Protein AF-A0A7S0ESA0-F1 (afdb_monomer)

Secondary structure (DSSP, 8-state):
-TTTSTTSGGGGHHHHHHHHHHHT--HHHHHHHS-SB-SHHHHHHHHHHHTHHHHSBGGGGGGSTTS---EEEEEE-SSSS-EEEEEESS-PPTTPPPSS-EESSSBHHHHHHHHT--TTTBPPEEETTEEEEETHHHHSSTHHHHHHHHHHHSTT------------

Solvent-accessible surface area (backbone atoms only — not comparable to full-atom values): 9718 Å² total; per-residue (Å²): 116,84,78,62,62,75,71,66,73,66,83,59,64,70,65,53,56,49,53,40,51,63,61,33,71,42,72,64,40,34,75,75,67,56,16,34,29,66,58,65,61,58,53,51,49,51,37,67,75,49,41,72,61,21,72,35,39,28,38,63,49,55,76,44,90,84,53,78,86,45,74,43,52,19,21,31,65,70,48,86,78,63,44,60,27,37,35,25,20,54,80,66,51,90,92,60,76,76,94,54,57,65,44,29,78,50,27,44,47,56,44,52,52,21,28,64,8,34,79,54,44,24,57,68,32,76,57,97,91,41,34,27,22,16,11,59,81,78,43,72,64,55,60,66,58,50,53,60,49,48,48,54,69,39,69,93,58,83,83,89,79,85,89,82,86,78,94,125

InterPro domains:
  IPR002641 Patatin-like phospholipase domain [PF01734] (21-146)
  IPR002641 Patatin-like phospholipase domain [PS51635] (1-147)
  IPR016035 Acyl transferase/acyl hydrolase/lysophospholipase [SSF52151] (15-168)

Organism: NCBI:txid3032

pLDDT: mean 86.44, std 17.14, range [31.47, 98.12]

Radius of gyration: 17.86 Å; Cα contacts (8 Å, |Δi|>4): 241; chains: 1; bounding box: 51×32×48 Å

Nearest PDB structures (foldseek):
  5fya-assembly1_A  TM=7.744E-01  e=6.220E-03  Pseudomonas aeruginosa PAO1
  5fya-assembly1_B  TM=6.335E-01  e=1.688E-02  Pseudomonas aeruginosa PAO1
  8snb-assembly1_3C  TM=5.450E-01  e=8.129E+00  Strongylocentrotus purpuratus

Foldseek 3Di:
DVVVVVVVPPPCPVPLVVVQVVQQPDPVCCVPPVARGECVSVLVVVCVVCPVQQVDFLLVQVVDPPRDWDWFWWWFPLDPPIDIEIATSHDFPPPQDDPHHYYRRDGNSLSVSLQDQAGRHHHWRDDPNTTIHHRCVHPVWCQVVVVSVVCRNDPPDDDPDDDTDDPD

Sequence (168 aa):
ELLKEELQGVEGSSSWWSKLVQSGSSMRRVLLQGAKYDAGPLMQVLHSQFGQAASRRMIESSLDPHACKTAVVSTLVSERPIRPFVFRSYQLPPGMKESFPGRSSSTWLEAMRASSAAPYFFDEFVADGERLQDGAIVTNNPAVVAVHEAQRLWPGRPMELMVSVGTG

Mean predicted aligned error: 8.24 Å

Structure (mmCIF, N/CA/C/O backbone):
data_AF-A0A7S0ESA0-F1
#
_entry.id   AF-A0A7S0ESA0-F1
#
loop_
_atom_site.group_PDB
_atom_site.id
_atom_site.type_symbol
_atom_site.label_atom_id
_atom_site.label_alt_id
_atom_site.label_comp_id
_atom_site.label_asym_id
_atom_site.label_entity_id
_atom_site.label_seq_id
_atom_site.pdbx_PDB_ins_code
_atom_site.Cartn_x
_atom_site.Cartn_y
_atom_site.Cartn_z
_atom_site.occupancy
_atom_site.B_iso_or_equiv
_atom_site.auth_seq_id
_atom_site.auth_comp_id
_atom_site.auth_asym_id
_atom_site.auth_atom_id
_atom_site.pdbx_PDB_model_num
ATOM 1 N N . GLU A 1 1 ? -31.259 4.506 -19.571 1.00 42.09 1 GLU A N 1
ATOM 2 C CA . GLU A 1 1 ? -30.228 4.993 -20.515 1.00 42.09 1 GLU A CA 1
ATOM 3 C C . GLU A 1 1 ? -28.878 5.251 -19.847 1.00 42.09 1 GLU A C 1
ATOM 5 O O . GLU A 1 1 ? -27.881 4.867 -20.431 1.00 42.09 1 GLU A O 1
ATOM 10 N N . LEU A 1 2 ? -28.837 5.699 -18.585 1.00 40.03 2 LEU A N 1
ATOM 11 C CA . LEU A 1 2 ? -27.602 5.889 -17.793 1.00 40.03 2 LEU A CA 1
ATOM 12 C C . LEU A 1 2 ? -26.753 4.625 -17.508 1.00 40.03 2 LEU A C 1
ATOM 14 O O . LEU A 1 2 ? -25.594 4.739 -17.145 1.00 40.03 2 LEU A O 1
ATOM 18 N N . LEU A 1 3 ? -27.299 3.417 -17.697 1.00 34.47 3 LEU A N 1
ATOM 19 C CA . LEU A 1 3 ? -26.584 2.137 -17.510 1.00 34.47 3 LEU A CA 1
ATOM 20 C C . LEU A 1 3 ? -25.955 1.580 -18.802 1.00 34.47 3 LEU A C 1
ATOM 22 O O . LEU A 1 3 ? -25.286 0.552 -18.766 1.00 34.47 3 LEU A O 1
ATOM 26 N N . LYS A 1 4 ? -26.182 2.226 -19.955 1.00 31.83 4 LYS A N 1
ATOM 27 C CA . LYS A 1 4 ? -25.532 1.853 -21.225 1.00 31.83 4 LYS A CA 1
ATOM 28 C C . LYS A 1 4 ? -24.248 2.649 -21.490 1.00 31.83 4 LYS A C 1
ATOM 30 O O . LYS A 1 4 ? -23.437 2.195 -22.289 1.00 31.83 4 LYS A O 1
ATOM 35 N N . GLU A 1 5 ? -24.038 3.770 -20.797 1.00 36.34 5 GLU A N 1
ATOM 36 C CA . GLU A 1 5 ? -22.822 4.591 -20.923 1.00 36.34 5 GLU A CA 1
ATOM 37 C C . GLU A 1 5 ? -21.628 4.022 -20.135 1.00 36.34 5 GLU A C 1
ATOM 39 O O . GLU A 1 5 ? -20.497 4.125 -20.602 1.00 36.34 5 GLU A O 1
ATOM 44 N N . GLU A 1 6 ? -21.844 3.312 -19.019 1.00 38.44 6 GLU A N 1
ATOM 45 C CA . GLU A 1 6 ? -20.743 2.677 -18.260 1.00 38.44 6 GLU A CA 1
ATOM 46 C C . GLU A 1 6 ? -20.098 1.478 -18.978 1.00 38.44 6 GLU A C 1
ATOM 48 O O . GLU A 1 6 ? -18.977 1.087 -18.656 1.00 38.44 6 GLU A O 1
ATOM 53 N N . LEU A 1 7 ? -20.761 0.906 -19.987 1.00 35.94 7 LEU A N 1
ATOM 54 C CA . LEU A 1 7 ? -20.260 -0.263 -20.721 1.00 35.94 7 LEU A CA 1
ATOM 55 C C . LEU A 1 7 ? -19.534 0.090 -22.030 1.00 35.94 7 LEU A C 1
ATOM 57 O O . LEU A 1 7 ? -18.992 -0.802 -22.679 1.00 35.94 7 LEU A O 1
ATOM 61 N N . GLN A 1 8 ? -19.462 1.373 -22.404 1.00 31.47 8 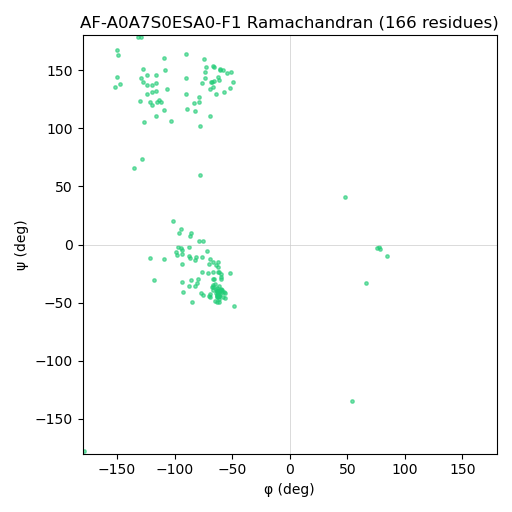GLN A N 1
ATOM 62 C CA . GLN A 1 8 ? -18.707 1.829 -23.582 1.00 31.47 8 GLN A CA 1
ATOM 63 C C . GLN A 1 8 ? -17.224 2.144 -23.289 1.00 31.47 8 GLN A C 1
ATOM 65 O O . GLN A 1 8 ? -16.462 2.419 -24.210 1.00 31.47 8 GLN A O 1
ATOM 70 N N . GLY A 1 9 ? -16.765 2.036 -22.037 1.00 38.56 9 GLY A N 1
ATOM 71 C CA . GLY A 1 9 ? -15.378 2.337 -21.643 1.00 38.56 9 GLY A CA 1
ATOM 72 C C . GLY A 1 9 ? -14.323 1.256 -21.940 1.00 38.56 9 GLY A C 1
ATOM 73 O O . GLY A 1 9 ? -13.166 1.419 -21.559 1.00 38.56 9 GLY A O 1
ATOM 74 N N . VAL A 1 10 ? -14.678 0.139 -22.589 1.00 43.78 10 VAL A N 1
ATOM 75 C CA . VAL A 1 10 ? -13.813 -1.064 -22.654 1.00 43.78 10 VAL A CA 1
ATOM 76 C C . VAL A 1 10 ? -12.922 -1.140 -23.913 1.00 43.78 10 VAL A C 1
ATOM 78 O O . VAL A 1 10 ? -12.050 -2.005 -24.003 1.00 43.78 10 VAL A O 1
ATOM 81 N N . GLU A 1 11 ? -13.015 -0.200 -24.860 1.00 39.97 11 GLU A N 1
ATOM 82 C CA . GLU A 1 11 ? -12.199 -0.228 -26.096 1.00 39.97 11 GLU A CA 1
ATOM 83 C C . GLU A 1 11 ? -10.699 0.098 -25.902 1.00 39.97 11 GLU A C 1
ATOM 85 O O . GLU A 1 11 ? -9.898 -0.053 -26.824 1.00 39.97 11 GLU A O 1
ATOM 90 N N . GLY A 1 12 ? -10.263 0.488 -24.698 1.00 46.84 12 GLY A N 1
ATOM 91 C CA . GLY A 1 12 ? -8.875 0.890 -24.431 1.00 46.84 12 GLY A CA 1
ATOM 92 C C . GLY A 1 12 ? -7.887 -0.231 -24.074 1.00 46.84 12 GLY A C 1
ATOM 93 O O . GLY A 1 12 ? -6.681 0.023 -24.031 1.00 46.84 12 GLY A O 1
ATOM 94 N N . SER A 1 13 ? -8.343 -1.461 -23.797 1.00 48.38 13 SER A N 1
ATOM 95 C CA . SER A 1 13 ? -7.491 -2.494 -23.173 1.00 48.38 13 SER A CA 1
ATOM 96 C C . SER A 1 13 ? -6.337 -2.985 -24.062 1.00 48.38 13 SER A C 1
ATOM 98 O O . SER A 1 13 ? -5.259 -3.303 -23.562 1.00 48.38 13 SER A O 1
ATOM 100 N N . SER A 1 14 ? -6.507 -2.975 -25.386 1.00 54.59 14 SER A N 1
ATOM 101 C CA . SER A 1 14 ? -5.514 -3.477 -26.346 1.00 54.59 14 SER A CA 1
ATOM 102 C C . SER A 1 14 ? -4.325 -2.526 -26.573 1.00 54.59 14 SER A C 1
ATOM 104 O O . SER A 1 14 ? -3.236 -2.973 -26.936 1.00 54.59 14 SER A O 1
ATOM 106 N N . SER A 1 15 ? -4.485 -1.220 -26.326 1.00 73.19 15 SER A N 1
ATOM 107 C CA . SER A 1 15 ? -3.490 -0.181 -26.662 1.00 73.19 15 SER A CA 1
ATOM 108 C C . SER A 1 15 ? -2.409 0.023 -25.593 1.00 73.19 15 SER A C 1
ATOM 110 O O . SER A 1 15 ? -1.270 0.366 -25.905 1.00 73.19 15 SER A O 1
ATOM 112 N N . TRP A 1 16 ? -2.731 -0.193 -24.318 1.00 69.94 16 TRP A N 1
ATOM 113 C CA . TRP A 1 16 ? -1.780 0.035 -23.227 1.00 69.94 16 TRP A CA 1
ATOM 114 C C . TRP A 1 16 ? -0.992 -1.223 -22.853 1.00 69.94 16 TRP A C 1
ATOM 116 O O . TRP A 1 16 ? 0.219 -1.133 -22.657 1.00 69.94 16 TRP A O 1
ATOM 126 N N . TRP A 1 17 ? -1.647 -2.394 -22.813 1.00 61.62 17 TRP A N 1
ATOM 127 C CA . TRP A 1 17 ? -0.974 -3.674 -22.585 1.00 61.62 17 TRP A CA 1
ATOM 128 C C . TRP A 1 17 ? 0.055 -3.927 -23.682 1.00 61.62 17 TRP A C 1
ATOM 130 O O . TRP A 1 17 ? 1.164 -4.359 -23.392 1.00 61.62 17 TRP A O 1
ATOM 140 N N . SER A 1 18 ? -0.270 -3.584 -24.932 1.00 66.94 18 SER A N 1
ATOM 141 C CA . SER A 1 18 ? 0.677 -3.665 -26.046 1.00 66.94 18 SER A CA 1
ATOM 142 C C . SER A 1 18 ? 1.874 -2.732 -25.857 1.00 66.94 18 SER A C 1
ATOM 144 O O . SER A 1 18 ? 2.999 -3.189 -26.017 1.00 66.94 18 SER A O 1
ATOM 146 N N . LYS A 1 19 ? 1.676 -1.475 -25.433 1.00 68.00 19 LYS A N 1
ATOM 147 C CA . LYS A 1 19 ? 2.777 -0.543 -25.109 1.00 68.00 19 LYS A CA 1
ATOM 148 C C . LYS A 1 19 ? 3.643 -1.024 -23.940 1.00 68.00 19 LYS A C 1
ATOM 150 O O . LYS A 1 19 ? 4.865 -0.917 -24.008 1.00 68.00 19 LYS A O 1
ATOM 155 N N . LEU A 1 20 ? 3.039 -1.590 -22.893 1.00 64.94 20 LEU A N 1
ATOM 156 C CA . LEU A 1 20 ? 3.758 -2.182 -21.761 1.00 64.94 20 LEU A CA 1
ATOM 157 C C . LEU A 1 20 ? 4.575 -3.407 -22.208 1.00 64.94 20 LEU A C 1
ATOM 159 O O . LEU A 1 20 ? 5.768 -3.499 -21.931 1.00 64.94 20 LEU A O 1
ATOM 163 N N . VAL A 1 21 ? 3.959 -4.325 -22.957 1.00 63.47 21 VAL A N 1
ATOM 164 C CA . VAL A 1 21 ? 4.618 -5.529 -23.483 1.00 63.47 21 VAL A CA 1
ATOM 165 C C . VAL A 1 21 ? 5.742 -5.171 -24.459 1.00 63.47 21 VAL A C 1
ATOM 167 O O . VAL A 1 21 ? 6.813 -5.770 -24.382 1.00 63.47 21 VAL A O 1
ATOM 170 N N . GLN A 1 22 ? 5.538 -4.171 -25.322 1.00 61.91 22 GLN A N 1
ATOM 171 C CA . GLN A 1 22 ? 6.555 -3.649 -26.242 1.00 61.91 22 GLN A CA 1
ATOM 172 C C . GLN A 1 22 ? 7.710 -2.962 -25.505 1.00 61.91 22 GLN A C 1
ATOM 174 O O . GLN A 1 22 ? 8.860 -3.116 -25.908 1.00 61.91 22 GLN A O 1
ATOM 179 N N . SER A 1 23 ? 7.438 -2.259 -24.400 1.00 60.78 23 SER A N 1
ATOM 180 C CA . SER A 1 23 ? 8.486 -1.733 -23.513 1.00 60.78 23 SER A CA 1
ATOM 181 C C . SER A 1 23 ? 9.342 -2.862 -22.913 1.00 60.78 23 SER A C 1
ATOM 183 O O . SER A 1 23 ? 10.560 -2.721 -22.795 1.00 60.78 23 SER A O 1
ATOM 185 N N . GLY A 1 24 ? 8.734 -4.016 -22.599 1.00 53.59 24 GLY A N 1
ATOM 186 C CA . GLY A 1 24 ? 9.413 -5.144 -21.949 1.00 53.59 24 GLY A CA 1
ATOM 187 C C . GLY A 1 24 ? 9.839 -6.320 -22.822 1.00 53.59 24 GLY A C 1
ATOM 188 O O . GLY A 1 24 ? 10.075 -7.409 -22.293 1.00 53.59 24 GLY A O 1
ATOM 189 N N . SER A 1 25 ? 9.974 -6.143 -24.138 1.00 55.31 25 SER A N 1
ATOM 190 C CA . SER A 1 25 ? 10.509 -7.187 -25.026 1.00 55.31 25 SER A CA 1
ATOM 191 C C . SER A 1 25 ? 12.042 -7.186 -25.143 1.00 55.31 25 SER A C 1
ATOM 193 O O . SER A 1 25 ? 12.599 -7.929 -25.948 1.00 55.31 25 SER A O 1
ATOM 195 N N . SER A 1 26 ? 12.757 -6.374 -24.357 1.00 60.41 26 SER A N 1
ATOM 196 C CA . SER A 1 26 ? 14.218 -6.273 -24.433 1.00 60.41 26 SER A CA 1
ATOM 197 C C . SER A 1 26 ? 14.909 -7.015 -23.289 1.00 60.41 26 SER A C 1
ATOM 199 O O . SER A 1 26 ? 15.007 -6.510 -22.175 1.00 60.41 26 SER A O 1
ATOM 201 N N . MET A 1 27 ? 15.510 -8.172 -23.593 1.00 62.66 27 MET A N 1
ATOM 202 C CA . MET A 1 27 ? 16.426 -8.901 -22.695 1.00 62.66 27 MET A CA 1
ATOM 203 C C . MET A 1 27 ? 17.564 -8.011 -22.153 1.00 62.66 27 MET A C 1
ATOM 205 O O . MET A 1 27 ? 18.070 -8.234 -21.058 1.00 62.66 27 MET A O 1
ATOM 209 N N . ARG A 1 28 ? 17.901 -6.937 -22.881 1.00 64.75 28 ARG A N 1
ATOM 210 C CA . ARG A 1 28 ? 18.814 -5.873 -22.439 1.00 64.75 28 ARG A CA 1
ATOM 211 C C . ARG A 1 28 ? 18.356 -5.165 -21.161 1.00 64.75 28 ARG A C 1
ATOM 213 O O . ARG A 1 28 ? 19.203 -4.864 -20.332 1.00 64.75 28 ARG A O 1
ATOM 220 N N . ARG A 1 29 ? 17.054 -4.902 -20.983 1.00 73.62 29 ARG A N 1
ATOM 221 C CA . ARG A 1 29 ? 16.539 -4.198 -19.795 1.00 73.62 29 ARG A CA 1
ATOM 222 C C . ARG A 1 29 ? 16.671 -5.070 -18.553 1.00 73.62 29 ARG A C 1
ATOM 224 O O . ARG A 1 29 ? 17.216 -4.618 -17.559 1.00 73.62 29 ARG A O 1
ATOM 231 N N . VAL A 1 30 ? 16.305 -6.347 -18.659 1.00 74.62 30 VAL A N 1
ATOM 232 C CA . VAL A 1 30 ? 16.494 -7.315 -17.568 1.00 74.62 30 VAL A CA 1
ATOM 233 C C . VAL A 1 30 ? 17.972 -7.415 -17.179 1.00 74.62 30 VAL A C 1
ATOM 235 O O . VAL A 1 30 ? 18.292 -7.354 -15.999 1.00 74.62 30 VAL A O 1
ATOM 238 N N . LEU A 1 31 ? 18.879 -7.509 -18.159 1.00 68.62 31 LEU A N 1
ATOM 239 C CA . LEU A 1 31 ? 20.320 -7.610 -17.898 1.00 68.62 31 LEU A CA 1
ATOM 240 C C . LEU A 1 31 ? 20.927 -6.338 -17.283 1.00 68.62 31 LEU A C 1
ATOM 242 O O . LEU A 1 31 ? 21.853 -6.445 -16.487 1.00 68.62 31 LEU A O 1
ATOM 246 N N . LEU A 1 32 ? 20.444 -5.150 -17.659 1.00 73.94 32 LEU A N 1
ATOM 247 C CA . LEU A 1 32 ? 21.018 -3.871 -17.218 1.00 73.94 32 LEU A CA 1
ATOM 248 C C . LEU A 1 32 ? 20.338 -3.281 -15.978 1.00 73.94 32 LEU A C 1
ATOM 250 O O . LEU A 1 32 ? 20.986 -2.586 -15.205 1.00 73.94 32 LEU A O 1
ATOM 254 N N . GLN A 1 33 ? 19.037 -3.510 -15.816 1.00 69.62 33 GLN A N 1
ATOM 255 C CA . GLN A 1 33 ? 18.194 -2.858 -14.809 1.00 69.62 33 GLN A CA 1
ATOM 256 C C . GLN A 1 33 ? 17.530 -3.856 -13.854 1.00 69.62 33 GLN A C 1
ATOM 258 O O . GLN A 1 33 ? 16.994 -3.450 -12.834 1.00 69.62 33 GLN A O 1
ATOM 263 N N . GLY A 1 34 ? 17.568 -5.161 -14.143 1.00 77.31 34 GLY A N 1
ATOM 264 C CA . GLY A 1 34 ? 16.971 -6.186 -13.280 1.00 77.31 34 GLY A CA 1
ATOM 265 C C . GLY A 1 34 ? 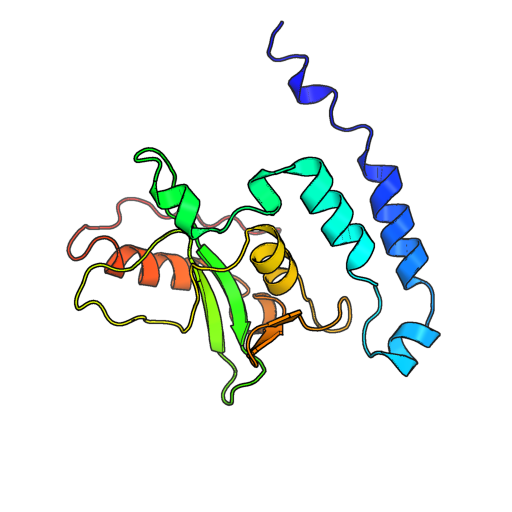15.445 -6.302 -13.378 1.00 77.31 34 GLY A C 1
ATOM 266 O O . GLY A 1 34 ? 14.875 -7.200 -12.760 1.00 77.31 34 GLY A O 1
ATOM 267 N N . ALA A 1 35 ? 14.789 -5.459 -14.182 1.00 80.94 35 ALA A N 1
ATOM 268 C CA . ALA A 1 35 ? 13.348 -5.484 -14.415 1.00 80.94 35 ALA A CA 1
ATOM 269 C C . ALA A 1 35 ? 12.998 -5.618 -15.902 1.00 80.94 35 ALA A C 1
ATOM 271 O O . ALA A 1 35 ? 13.679 -5.104 -16.795 1.00 80.94 35 ALA A O 1
ATOM 272 N N . LYS A 1 36 ? 11.897 -6.320 -16.167 1.00 82.75 36 LYS A N 1
ATOM 273 C CA . LYS A 1 36 ? 11.391 -6.601 -17.507 1.00 82.75 36 LYS A CA 1
ATOM 274 C C . LYS A 1 36 ? 10.679 -5.401 -18.117 1.00 82.75 36 LYS A C 1
ATOM 276 O O . LYS A 1 36 ? 10.884 -5.139 -19.295 1.00 82.75 36 LYS A O 1
ATOM 281 N N . TYR A 1 37 ? 9.870 -4.682 -17.347 1.00 85.56 37 TYR A N 1
ATOM 282 C CA . TYR A 1 37 ? 9.007 -3.601 -17.816 1.00 85.56 37 TYR A CA 1
ATOM 283 C C . TYR A 1 37 ? 9.399 -2.255 -17.202 1.00 85.56 37 TYR A C 1
ATOM 285 O O . TYR A 1 37 ? 9.803 -2.176 -16.043 1.00 85.56 37 TYR A O 1
ATOM 293 N N . ASP A 1 38 ? 9.233 -1.183 -17.980 1.00 85.12 38 ASP A N 1
ATOM 294 C CA . ASP A 1 38 ? 9.168 0.172 -17.434 1.00 85.12 38 ASP A CA 1
ATOM 295 C C . ASP A 1 38 ? 7.796 0.403 -16.791 1.00 85.12 38 ASP A C 1
ATOM 297 O O . ASP A 1 38 ? 6.761 0.016 -17.339 1.00 85.12 38 ASP A O 1
ATOM 301 N N . ALA A 1 39 ? 7.774 1.057 -15.634 1.00 88.12 39 ALA A N 1
ATOM 302 C CA . ALA A 1 39 ? 6.534 1.372 -14.941 1.00 88.12 39 ALA A CA 1
ATOM 303 C C . ALA A 1 39 ? 5.840 2.634 -15.472 1.00 88.12 39 ALA A C 1
ATOM 305 O O . ALA A 1 39 ? 4.668 2.848 -15.163 1.00 88.12 39 ALA A O 1
ATOM 306 N N . GLY A 1 40 ? 6.522 3.458 -16.276 1.00 90.06 40 GLY A N 1
ATOM 307 C CA . GLY A 1 40 ? 5.957 4.678 -16.864 1.00 90.06 40 GLY A CA 1
ATOM 308 C C . GLY A 1 40 ? 4.583 4.475 -17.525 1.00 90.06 40 GLY A C 1
ATOM 309 O O . GLY A 1 40 ? 3.629 5.155 -17.135 1.00 90.06 40 GLY A O 1
ATOM 310 N N . PRO A 1 41 ? 4.423 3.510 -18.454 1.00 91.19 41 PRO A N 1
ATOM 311 C CA . PRO A 1 41 ? 3.133 3.220 -19.084 1.00 91.19 41 PRO A CA 1
ATOM 312 C C . PRO A 1 41 ? 2.035 2.822 -18.090 1.00 91.19 41 PRO A C 1
ATOM 314 O O . PRO A 1 41 ? 0.901 3.279 -18.221 1.00 91.19 41 PRO A O 1
ATOM 317 N N . LEU A 1 42 ? 2.364 2.011 -17.077 1.00 89.88 42 LEU A N 1
ATOM 318 C CA . LEU A 1 42 ? 1.419 1.625 -16.026 1.00 89.88 42 LEU A CA 1
ATOM 319 C C . LEU A 1 42 ? 0.936 2.859 -15.251 1.00 89.88 42 LEU A C 1
ATOM 321 O O . LEU A 1 42 ? -0.267 3.061 -15.097 1.00 89.88 42 LEU A O 1
ATOM 325 N N . MET A 1 43 ? 1.861 3.715 -14.810 1.00 93.25 43 MET A N 1
ATOM 326 C CA . MET A 1 43 ? 1.510 4.932 -14.075 1.00 93.25 43 MET A CA 1
ATOM 327 C C . MET A 1 43 ? 0.682 5.900 -14.925 1.00 93.25 43 MET A C 1
ATOM 329 O O . MET A 1 43 ? -0.256 6.510 -14.417 1.00 93.25 43 MET A O 1
ATOM 333 N N . GLN A 1 44 ? 0.985 6.016 -16.221 1.00 92.81 44 GLN A N 1
ATOM 334 C CA . GLN A 1 44 ? 0.215 6.848 -17.143 1.00 92.81 44 GLN A CA 1
ATOM 335 C C . GLN A 1 44 ? -1.231 6.358 -17.268 1.00 92.81 44 GLN A C 1
ATOM 337 O O . GLN A 1 44 ? -2.153 7.172 -17.231 1.00 92.81 44 GLN A O 1
ATOM 342 N N . VAL A 1 45 ? -1.441 5.042 -17.382 1.00 92.88 45 VAL A N 1
ATOM 343 C CA . VAL A 1 45 ? -2.789 4.460 -17.424 1.00 92.88 45 VAL A CA 1
ATOM 344 C C . VAL A 1 45 ? -3.523 4.729 -16.117 1.00 92.88 45 VAL A C 1
ATOM 346 O O . VAL A 1 45 ? -4.626 5.267 -16.162 1.00 92.88 45 VAL A O 1
ATOM 349 N N . LEU A 1 46 ? -2.907 4.448 -14.966 1.00 92.69 46 LEU A N 1
ATOM 350 C CA . LEU A 1 46 ? -3.514 4.706 -13.656 1.00 92.69 46 LEU A CA 1
ATOM 351 C C . LEU A 1 46 ? -3.915 6.179 -13.497 1.00 92.69 46 LEU A C 1
ATOM 353 O O . LEU A 1 46 ? -5.048 6.480 -13.126 1.00 92.69 46 LEU A O 1
ATOM 357 N N . HIS A 1 47 ? -3.029 7.106 -13.858 1.00 93.69 47 HIS A N 1
ATOM 358 C CA . HIS A 1 47 ? -3.341 8.532 -13.834 1.00 93.69 47 HIS A CA 1
ATOM 359 C C . HIS A 1 47 ? -4.451 8.902 -14.831 1.00 93.69 47 HIS A C 1
ATOM 361 O O . HIS A 1 47 ? -5.299 9.730 -14.521 1.00 93.69 47 HIS A O 1
ATOM 367 N N . SER A 1 48 ? -4.488 8.301 -16.024 1.00 94.38 48 SER A N 1
ATOM 368 C CA . SER A 1 48 ? -5.547 8.572 -17.007 1.00 94.38 48 SER A CA 1
ATOM 369 C C . SER A 1 48 ? -6.924 8.074 -16.560 1.00 94.38 48 SER A C 1
ATOM 371 O O . SER A 1 48 ? -7.916 8.749 -16.810 1.00 94.38 48 SER A O 1
ATOM 373 N N . GLN A 1 49 ? -6.981 6.926 -15.877 1.00 94.88 49 GLN A N 1
ATOM 374 C CA . GLN A 1 49 ? -8.228 6.309 -15.418 1.00 94.88 49 GLN A CA 1
ATOM 375 C C . GLN A 1 49 ? -8.808 7.037 -14.204 1.00 94.88 49 GLN A C 1
ATOM 377 O O . GLN A 1 49 ? -10.003 7.302 -14.152 1.00 94.88 49 GLN A O 1
ATOM 382 N N . PHE A 1 50 ? -7.960 7.391 -13.236 1.00 93.62 50 PHE A N 1
ATOM 383 C CA . PHE A 1 50 ? -8.404 8.006 -11.981 1.00 93.62 50 PHE A CA 1
ATOM 384 C C . PHE A 1 50 ? -8.260 9.537 -11.963 1.00 93.62 50 PHE A C 1
ATOM 386 O O . PHE A 1 50 ? -8.696 10.200 -11.019 1.00 93.62 50 PHE A O 1
ATOM 393 N N . GLY A 1 51 ? -7.650 10.126 -12.994 1.00 94.69 51 GLY A N 1
ATOM 394 C CA . GLY A 1 51 ? -7.457 11.567 -13.132 1.00 94.69 51 GLY A CA 1
ATOM 395 C C . GLY A 1 51 ? -6.771 12.189 -11.915 1.00 94.69 51 GLY A C 1
ATOM 396 O O . GLY A 1 51 ? -5.817 11.651 -11.355 1.00 94.69 51 GLY A O 1
ATOM 397 N N . GLN A 1 52 ? -7.307 13.325 -11.464 1.00 93.56 52 GLN A N 1
ATOM 398 C CA . GLN A 1 52 ? -6.782 14.059 -10.309 1.00 93.56 52 GLN A CA 1
ATOM 399 C C . GLN A 1 52 ? -6.839 13.258 -9.002 1.00 93.56 52 GLN A C 1
ATOM 401 O O . GLN A 1 52 ? -6.063 13.537 -8.090 1.00 93.56 52 GLN A O 1
ATOM 406 N N . ALA A 1 53 ? -7.722 12.259 -8.892 1.00 92.81 53 ALA A N 1
ATOM 407 C CA . ALA A 1 53 ? -7.791 11.432 -7.694 1.00 92.81 53 ALA A CA 1
ATOM 408 C C . ALA A 1 53 ? -6.503 10.618 -7.495 1.00 92.81 53 ALA A C 1
ATOM 410 O O . ALA A 1 53 ? -6.066 10.481 -6.359 1.00 92.81 53 ALA A O 1
ATOM 411 N N . ALA A 1 54 ? -5.846 10.168 -8.574 1.00 95.62 54 ALA A N 1
ATOM 412 C CA . ALA A 1 54 ? -4.577 9.436 -8.494 1.00 95.62 54 ALA A CA 1
ATOM 413 C C . ALA A 1 54 ? -3.470 10.252 -7.808 1.00 95.62 54 ALA A C 1
ATOM 415 O O . ALA A 1 54 ? -2.673 9.713 -7.042 1.00 95.62 54 ALA A O 1
ATOM 416 N N . SER A 1 55 ? -3.440 11.556 -8.080 1.00 96.44 55 SER A N 1
ATOM 417 C CA . SER A 1 55 ? -2.399 12.477 -7.614 1.00 96.44 55 SER A CA 1
ATOM 418 C C . SER A 1 55 ? -2.691 13.077 -6.237 1.00 96.44 55 SER A C 1
ATOM 420 O O . SER A 1 55 ? -1.823 13.721 -5.651 1.00 96.44 55 SER A O 1
ATOM 422 N N . ARG A 1 56 ? -3.899 12.881 -5.693 1.00 97.00 56 ARG A N 1
ATOM 423 C CA . ARG A 1 56 ? -4.240 13.309 -4.329 1.00 97.00 56 ARG A CA 1
ATOM 424 C C . ARG A 1 56 ? -3.594 12.404 -3.296 1.00 97.00 56 ARG A C 1
ATOM 426 O O . ARG A 1 56 ? -3.448 11.199 -3.511 1.00 97.00 56 ARG A O 1
ATOM 433 N N . ARG A 1 57 ? -3.266 12.978 -2.138 1.00 97.75 57 ARG A N 1
ATOM 434 C CA . ARG A 1 57 ? -2.768 12.201 -0.999 1.00 97.75 57 ARG A CA 1
ATOM 435 C C . ARG A 1 57 ? -3.882 11.327 -0.445 1.00 97.75 57 ARG A C 1
ATOM 437 O O . ARG A 1 57 ? -5.019 11.775 -0.307 1.00 97.75 57 ARG A O 1
ATOM 444 N N . MET A 1 58 ? -3.555 10.100 -0.064 1.00 97.69 58 MET A N 1
ATOM 445 C CA . MET A 1 58 ? -4.528 9.140 0.455 1.00 97.69 58 MET A CA 1
ATOM 446 C C . MET A 1 58 ? -5.262 9.680 1.683 1.00 97.69 58 MET A C 1
ATOM 448 O O . MET A 1 58 ? -6.483 9.533 1.780 1.00 97.69 58 MET A O 1
ATOM 452 N N . ILE A 1 59 ? -4.551 10.364 2.589 1.00 97.50 59 ILE A N 1
ATOM 453 C CA . ILE A 1 59 ? -5.153 10.959 3.789 1.00 97.50 59 ILE A CA 1
ATOM 454 C C . ILE A 1 59 ? -6.240 11.994 3.479 1.00 97.50 59 ILE A C 1
ATOM 456 O O . ILE A 1 59 ? -7.140 12.181 4.290 1.00 97.50 59 ILE A O 1
ATOM 460 N N . GLU A 1 60 ? -6.220 12.646 2.316 1.00 96.94 60 GLU A N 1
ATOM 461 C CA . GLU A 1 60 ? -7.231 13.654 1.964 1.00 96.94 60 GLU A CA 1
ATOM 462 C C . GLU A 1 60 ? -8.619 13.035 1.779 1.00 96.94 60 GLU A C 1
ATOM 464 O O . GLU A 1 60 ? -9.619 13.709 2.006 1.00 96.94 60 GLU A O 1
ATOM 469 N N . SER A 1 61 ? -8.702 11.737 1.466 1.00 95.19 61 SER A N 1
ATOM 470 C CA . SER A 1 61 ? -9.985 11.022 1.449 1.00 95.19 61 SER A CA 1
ATOM 471 C C . SER A 1 61 ? -10.666 10.995 2.818 1.00 95.19 61 SER A C 1
ATOM 473 O O . SER A 1 61 ? -11.884 10.900 2.887 1.00 95.19 61 SER A O 1
ATOM 475 N N . SER A 1 62 ? -9.915 11.141 3.917 1.00 94.19 62 SER A N 1
ATOM 476 C CA . SER A 1 62 ? -10.488 11.165 5.266 1.00 94.19 62 SER A CA 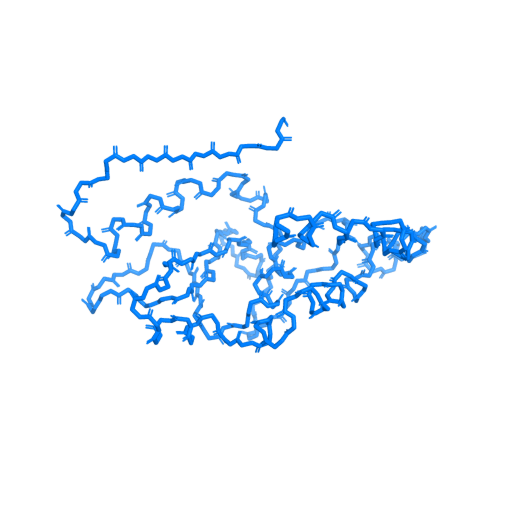1
ATOM 477 C C . SER A 1 62 ? -11.322 12.413 5.570 1.00 94.19 62 SER A C 1
ATOM 479 O O . SER A 1 62 ? -12.039 12.411 6.569 1.00 94.19 62 SER A O 1
ATOM 481 N N . LEU A 1 63 ? -11.247 13.445 4.720 1.00 93.69 63 LEU A N 1
ATOM 482 C CA . LEU A 1 63 ? -12.069 14.653 4.818 1.00 93.69 63 LEU A CA 1
ATOM 483 C C . LEU A 1 63 ? -13.537 14.389 4.463 1.00 93.69 63 LEU A C 1
ATOM 485 O O . LEU A 1 63 ? -14.411 15.128 4.908 1.00 93.69 63 LEU A O 1
ATOM 489 N N . ASP A 1 64 ? -13.804 13.348 3.675 1.00 94.25 64 ASP A N 1
ATOM 490 C CA . ASP A 1 64 ? -15.156 12.901 3.372 1.00 94.25 64 ASP A CA 1
ATOM 491 C C . ASP A 1 64 ? -15.608 11.873 4.430 1.00 94.25 64 ASP A C 1
ATOM 493 O O . ASP A 1 64 ? -15.017 10.790 4.531 1.00 94.25 64 ASP A O 1
ATOM 497 N N . PRO A 1 65 ? -16.653 12.169 5.228 1.00 91.00 65 PRO A N 1
ATOM 498 C CA . PRO A 1 65 ? -17.168 11.239 6.232 1.00 91.00 65 PRO A CA 1
ATOM 499 C C . PRO A 1 65 ? -17.743 9.947 5.629 1.00 91.00 65 PRO A C 1
ATOM 501 O O . PRO A 1 65 ? -17.884 8.960 6.353 1.00 91.00 65 PRO A O 1
ATOM 504 N N . HIS A 1 66 ? -18.056 9.925 4.331 1.00 93.69 66 HIS A N 1
ATOM 505 C CA . HIS A 1 66 ? -18.566 8.753 3.621 1.00 93.69 66 HIS A CA 1
ATOM 506 C C . HIS A 1 66 ? -17.469 7.924 2.942 1.00 93.69 66 HIS A C 1
ATOM 508 O O . HIS A 1 66 ? -17.742 6.815 2.478 1.00 93.69 66 HIS A O 1
ATOM 514 N N . ALA A 1 67 ? -16.225 8.409 2.906 1.00 93.81 67 ALA A N 1
ATOM 515 C CA . ALA A 1 67 ? -15.129 7.677 2.290 1.00 93.81 67 ALA A CA 1
ATOM 516 C C . ALA A 1 67 ? -14.751 6.424 3.092 1.00 93.81 67 ALA A C 1
ATOM 518 O O . ALA A 1 67 ? -14.537 6.453 4.312 1.00 93.81 67 ALA A O 1
ATOM 519 N N . CYS A 1 68 ? -14.590 5.312 2.374 1.00 95.25 68 CYS A N 1
ATOM 520 C CA . CYS A 1 68 ? -14.121 4.065 2.956 1.00 95.25 68 CYS A CA 1
ATOM 521 C C . CYS A 1 68 ? -12.661 4.187 3.421 1.00 95.25 68 CYS A C 1
ATOM 523 O O . CYS A 1 68 ? -11.790 4.702 2.711 1.00 95.25 68 CYS A O 1
ATOM 525 N N . LYS A 1 69 ? -12.379 3.671 4.621 1.00 96.50 69 LYS A N 1
ATOM 526 C CA . LYS A 1 69 ? -11.017 3.555 5.149 1.00 96.50 69 LYS A CA 1
ATOM 527 C C . LYS A 1 69 ? -10.280 2.499 4.330 1.00 96.50 69 LYS A C 1
ATOM 529 O O . LYS A 1 69 ? -10.600 1.319 4.401 1.00 96.50 69 LYS A O 1
ATOM 534 N N . THR A 1 70 ? -9.317 2.947 3.536 1.00 97.62 70 THR A N 1
ATOM 535 C CA . THR A 1 70 ? -8.632 2.122 2.543 1.00 97.62 70 THR A CA 1
ATOM 536 C C . THR A 1 70 ? -7.164 1.992 2.904 1.00 97.62 70 THR A C 1
ATOM 538 O O . THR A 1 70 ? -6.520 2.969 3.301 1.00 97.62 70 THR A O 1
ATOM 541 N N . ALA A 1 71 ? -6.634 0.786 2.741 1.00 97.69 71 ALA A N 1
ATOM 542 C CA . ALA A 1 71 ? -5.224 0.493 2.897 1.00 97.69 71 ALA A CA 1
ATOM 543 C C . ALA A 1 71 ? -4.699 -0.226 1.651 1.00 97.69 71 ALA A C 1
ATOM 545 O O . ALA A 1 71 ? -5.380 -1.088 1.099 1.00 97.69 71 ALA A O 1
ATOM 546 N N . VAL A 1 72 ? -3.488 0.121 1.225 1.00 97.94 72 VAL A N 1
ATOM 547 C CA . VAL A 1 72 ? -2.778 -0.538 0.122 1.00 97.94 72 VAL A CA 1
ATOM 548 C C . VAL A 1 72 ? -1.481 -1.112 0.680 1.00 97.94 72 VAL A C 1
ATOM 550 O O . VAL A 1 72 ? -0.759 -0.423 1.401 1.00 97.94 72 VAL A O 1
ATOM 553 N N . VAL A 1 73 ? -1.198 -2.382 0.386 1.00 98.12 73 VAL A N 1
ATOM 554 C CA . VAL A 1 73 ? -0.081 -3.117 0.995 1.00 98.12 73 VAL A CA 1
ATOM 555 C C . VAL A 1 73 ? 1.054 -3.296 -0.006 1.00 98.12 73 VAL A C 1
ATOM 557 O O . VAL A 1 73 ? 0.845 -3.683 -1.153 1.00 98.12 73 VAL A O 1
ATOM 560 N N . SER A 1 74 ? 2.266 -3.031 0.456 1.00 98.06 74 SER A N 1
ATOM 561 C CA . SER A 1 74 ? 3.527 -3.252 -0.246 1.00 98.06 74 SER A CA 1
ATOM 562 C C . SER A 1 74 ? 4.496 -3.978 0.697 1.00 98.06 74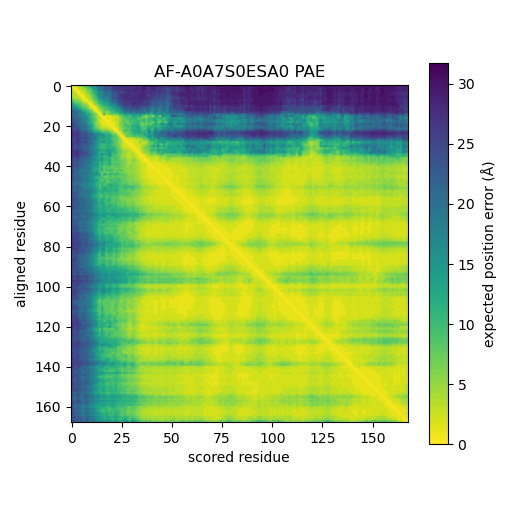 SER A C 1
ATOM 564 O O . SER A 1 74 ? 4.156 -4.270 1.846 1.00 98.06 74 SER A O 1
ATOM 566 N N . THR A 1 75 ? 5.694 -4.301 0.228 1.00 98.06 75 THR A N 1
ATOM 567 C CA . THR A 1 75 ? 6.747 -4.934 1.023 1.00 98.06 75 THR A CA 1
ATOM 568 C C . THR A 1 75 ? 7.899 -3.959 1.228 1.00 98.06 75 THR A C 1
ATOM 570 O O . THR A 1 75 ? 8.500 -3.510 0.255 1.00 98.06 75 THR A O 1
ATOM 573 N N . LEU A 1 76 ? 8.252 -3.676 2.484 1.00 97.56 76 LEU A N 1
ATOM 574 C CA . LEU A 1 76 ? 9.429 -2.889 2.848 1.00 97.56 76 LEU A CA 1
ATOM 575 C C . LEU A 1 76 ? 10.693 -3.739 2.731 1.00 97.56 76 LEU A C 1
ATOM 577 O O . LEU A 1 76 ? 10.981 -4.562 3.601 1.00 97.56 76 LEU A O 1
ATOM 581 N N . VAL A 1 77 ? 11.442 -3.537 1.645 1.00 96.88 77 VAL A N 1
ATOM 582 C CA . VAL A 1 77 ? 12.658 -4.302 1.316 1.00 96.88 77 VAL A CA 1
ATOM 583 C C . VAL A 1 77 ? 13.952 -3.588 1.719 1.00 96.88 77 VAL A C 1
ATOM 585 O O . VAL A 1 77 ? 15.032 -4.180 1.684 1.00 96.88 77 VAL A O 1
ATOM 588 N N . SER A 1 78 ? 13.870 -2.319 2.127 1.00 95.19 78 SER A N 1
ATOM 589 C CA . SER A 1 78 ? 15.001 -1.581 2.705 1.00 95.19 78 SER A CA 1
ATOM 590 C C . SER A 1 78 ? 15.316 -1.960 4.156 1.00 95.19 78 SER A C 1
ATOM 592 O O . SER A 1 78 ? 16.375 -1.580 4.650 1.00 95.19 78 SER A O 1
ATOM 594 N N . GLU A 1 79 ? 14.453 -2.728 4.823 1.00 93.62 79 GLU A N 1
ATOM 595 C CA . GLU A 1 79 ? 14.657 -3.219 6.189 1.00 93.62 79 GLU A CA 1
ATOM 596 C C . GLU A 1 79 ? 14.917 -4.732 6.238 1.00 93.62 79 GLU A C 1
ATOM 598 O O . GLU A 1 79 ? 14.603 -5.477 5.308 1.00 93.62 79 GLU A O 1
ATOM 603 N N . ARG A 1 80 ? 15.508 -5.200 7.347 1.00 92.38 80 ARG A N 1
ATOM 604 C CA . ARG A 1 80 ? 15.729 -6.626 7.622 1.00 92.38 80 ARG A CA 1
ATOM 605 C C . ARG A 1 80 ? 15.232 -6.973 9.036 1.00 92.38 80 ARG A C 1
ATOM 607 O O . ARG A 1 80 ? 15.735 -6.377 9.986 1.00 92.38 80 ARG A O 1
ATOM 614 N N . PRO A 1 81 ? 14.315 -7.946 9.199 1.00 93.88 81 PRO A N 1
ATOM 615 C CA . PRO A 1 81 ? 13.646 -8.706 8.137 1.00 93.88 81 PRO A CA 1
ATOM 616 C C . PRO A 1 81 ? 12.723 -7.818 7.284 1.00 93.88 81 PRO A C 1
ATOM 618 O O . PRO A 1 81 ? 12.211 -6.812 7.771 1.00 93.88 81 PRO A O 1
ATOM 621 N N . ILE A 1 82 ? 12.512 -8.203 6.019 1.00 96.44 82 ILE A N 1
ATOM 622 C CA . ILE A 1 82 ? 11.505 -7.547 5.173 1.00 96.44 82 ILE A CA 1
ATOM 623 C C . ILE A 1 82 ? 10.121 -7.746 5.796 1.00 96.44 82 ILE A C 1
ATOM 625 O O . ILE A 1 82 ? 9.847 -8.792 6.391 1.00 96.44 82 ILE A O 1
ATOM 629 N N . ARG A 1 83 ? 9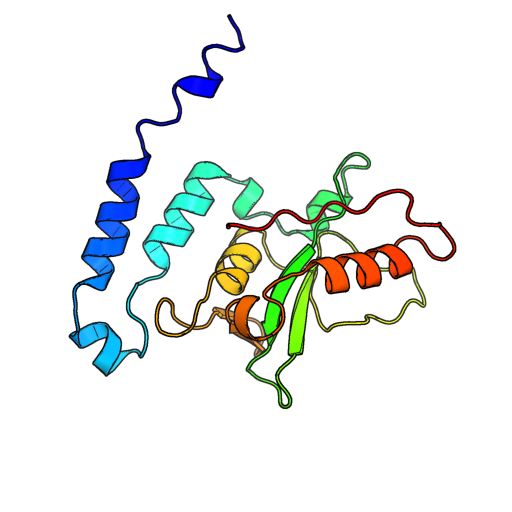.246 -6.747 5.685 1.00 96.50 83 ARG A N 1
ATOM 630 C CA . ARG A 1 83 ? 7.928 -6.766 6.336 1.00 96.50 83 ARG A CA 1
ATOM 631 C C . ARG A 1 83 ? 6.882 -5.993 5.530 1.00 96.50 83 ARG A C 1
ATOM 633 O O . ARG A 1 83 ? 7.263 -5.209 4.660 1.00 96.50 83 ARG A O 1
ATOM 640 N N . PRO A 1 84 ? 5.578 -6.188 5.791 1.00 97.44 84 PRO A N 1
ATOM 641 C CA . PRO A 1 84 ? 4.533 -5.431 5.112 1.00 97.44 84 PRO A CA 1
ATOM 642 C C . PRO A 1 84 ? 4.666 -3.934 5.396 1.00 97.44 84 PRO A C 1
ATOM 644 O O . PRO A 1 84 ? 4.954 -3.545 6.527 1.00 97.44 84 PRO A O 1
ATOM 647 N N . PHE A 1 85 ? 4.411 -3.114 4.384 1.00 97.62 85 PHE A N 1
ATOM 648 C CA . PHE A 1 85 ? 4.270 -1.667 4.479 1.00 97.62 85 PHE A CA 1
ATOM 649 C C . PHE A 1 85 ? 2.851 -1.276 4.084 1.00 97.62 85 PHE A C 1
ATOM 651 O O . PHE A 1 85 ? 2.346 -1.743 3.061 1.00 97.62 85 PHE A O 1
ATOM 658 N N . VAL A 1 86 ? 2.200 -0.435 4.885 1.00 97.94 86 VAL A N 1
ATOM 659 C CA . VAL A 1 86 ? 0.779 -0.120 4.717 1.00 97.94 86 VAL A CA 1
ATOM 660 C C . VAL A 1 86 ? 0.597 1.353 4.373 1.00 97.94 86 VAL A C 1
ATOM 662 O O . VAL A 1 86 ? 0.766 2.239 5.210 1.00 97.94 86 VAL A O 1
ATOM 665 N N . PHE A 1 87 ? 0.193 1.628 3.140 1.00 98.06 87 PHE A N 1
ATOM 666 C CA . PHE A 1 87 ? -0.284 2.949 2.757 1.00 98.06 87 PHE A CA 1
ATOM 667 C C . PHE A 1 87 ? -1.726 3.123 3.230 1.00 98.06 87 PHE A C 1
ATOM 669 O O . PHE A 1 87 ? -2.567 2.276 2.938 1.00 98.06 87 PHE A O 1
ATOM 676 N N . ARG A 1 88 ? -2.025 4.197 3.966 1.00 97.62 88 ARG A N 1
ATOM 677 C CA . ARG A 1 88 ? -3.306 4.388 4.664 1.00 97.62 88 ARG A CA 1
ATOM 678 C C . ARG A 1 88 ? -4.040 5.625 4.174 1.00 97.62 88 ARG A C 1
ATOM 680 O O . ARG A 1 88 ? -3.470 6.706 4.073 1.00 97.62 88 ARG A O 1
ATOM 687 N N . SER A 1 89 ? -5.347 5.503 3.985 1.00 97.75 89 SER A N 1
ATOM 688 C CA . SER A 1 89 ? -6.235 6.642 3.729 1.00 97.75 89 SER A CA 1
ATOM 689 C C . SER A 1 89 ? -6.728 7.322 5.019 1.00 97.75 89 SER A C 1
ATOM 691 O O . SER A 1 89 ? -7.631 8.157 5.011 1.00 97.75 89 SER A O 1
ATOM 693 N N . TYR A 1 90 ? -6.145 6.942 6.156 1.00 96.19 90 TYR A N 1
ATOM 694 C CA . TYR A 1 90 ? -6.582 7.291 7.499 1.00 96.19 90 TYR A CA 1
ATOM 695 C C . TYR A 1 90 ? -5.408 7.350 8.473 1.00 96.19 90 TYR A C 1
ATOM 697 O O . TYR A 1 90 ? -4.313 6.870 8.185 1.00 96.19 90 TYR A O 1
ATOM 705 N N . GLN A 1 91 ? -5.673 7.906 9.652 1.00 94.00 91 GLN A N 1
ATOM 706 C CA . GLN A 1 91 ? -4.802 7.807 10.818 1.00 94.00 91 GLN A CA 1
ATOM 707 C C . GLN A 1 91 ? -5.445 6.894 11.858 1.00 94.00 91 GLN A C 1
ATOM 709 O O . GLN A 1 91 ? -6.672 6.791 11.935 1.00 94.00 91 GLN A O 1
ATOM 714 N N . LEU A 1 92 ? -4.612 6.218 12.645 1.00 92.81 92 LEU A N 1
ATOM 715 C CA . LEU A 1 92 ? -5.096 5.445 13.780 1.00 92.81 92 LEU A CA 1
ATOM 716 C C . LEU A 1 92 ? -5.542 6.385 14.914 1.00 92.81 92 LEU A C 1
ATOM 718 O O . LEU A 1 92 ? -5.005 7.491 15.033 1.00 92.81 92 LEU A O 1
ATOM 722 N N . PRO A 1 93 ? -6.493 5.958 15.765 1.00 92.38 93 PRO A N 1
ATOM 723 C CA . PRO A 1 93 ? -6.875 6.721 16.946 1.00 92.38 93 PRO A CA 1
ATOM 724 C C . PRO A 1 93 ? -5.663 7.050 17.840 1.00 92.38 93 PRO A C 1
ATOM 726 O O . PRO A 1 93 ? -4.741 6.233 17.941 1.00 92.38 93 PRO A O 1
ATOM 729 N N . PRO A 1 94 ? -5.650 8.206 18.532 1.00 91.25 94 PRO A N 1
ATOM 730 C CA . PRO A 1 94 ? -4.561 8.567 19.435 1.00 91.25 94 PRO A CA 1
ATOM 731 C C . PRO A 1 94 ? -4.260 7.463 20.458 1.00 91.25 94 PRO A C 1
ATOM 733 O O . PRO A 1 94 ? -5.166 6.896 21.063 1.00 91.25 94 PRO A O 1
ATOM 736 N N . GLY 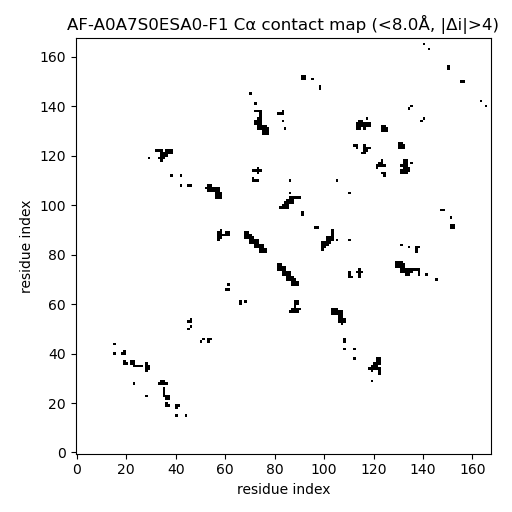A 1 95 ? -2.976 7.152 20.651 1.00 90.44 95 GLY A N 1
ATOM 737 C CA . GLY A 1 95 ? -2.527 6.096 21.567 1.00 90.44 95 GLY A CA 1
ATOM 738 C C . GLY A 1 95 ? -2.518 4.681 20.974 1.00 90.44 95 GLY A C 1
ATOM 739 O O . GLY A 1 95 ? -1.915 3.786 21.569 1.00 90.44 95 GLY A O 1
ATOM 740 N N . MET A 1 96 ? -3.094 4.467 19.786 1.00 92.00 96 MET A N 1
ATOM 741 C CA . MET A 1 96 ? -2.971 3.194 19.076 1.00 92.00 96 MET A CA 1
ATOM 742 C C . MET A 1 96 ? -1.618 3.097 18.374 1.00 92.00 96 MET A C 1
ATOM 744 O O . MET A 1 96 ? -1.271 3.914 17.525 1.00 92.00 96 MET A O 1
ATOM 748 N N . LYS A 1 97 ? -0.846 2.059 18.706 1.00 88.81 97 LYS A N 1
ATOM 749 C CA . LYS A 1 97 ? 0.412 1.756 18.010 1.00 88.81 97 LYS A CA 1
ATOM 750 C C . LYS A 1 97 ? 0.115 1.179 16.636 1.00 88.81 97 LYS A C 1
ATOM 752 O O . LYS A 1 97 ? -0.788 0.358 16.514 1.00 88.81 97 LYS A O 1
ATOM 757 N N . GLU A 1 98 ? 0.903 1.495 15.621 1.00 88.25 98 GLU A N 1
ATOM 758 C CA . GLU A 1 98 ? 0.798 0.815 14.327 1.00 88.25 98 GLU A CA 1
ATOM 759 C C . GLU A 1 98 ? 1.240 -0.653 14.446 1.00 88.25 98 GLU A C 1
AT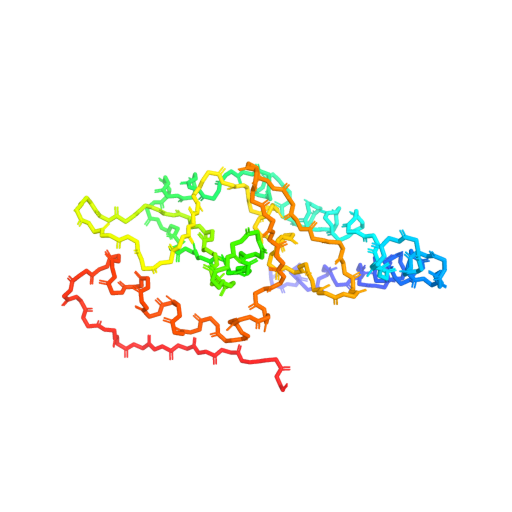OM 761 O O . GLU A 1 98 ? 2.168 -0.970 15.190 1.00 88.25 98 GLU A O 1
ATOM 766 N N . SER A 1 99 ? 0.540 -1.571 13.772 1.00 90.12 99 SER A N 1
ATOM 767 C CA . SER A 1 99 ? 0.954 -2.986 13.694 1.00 90.12 99 SER A CA 1
ATOM 768 C C . SER A 1 99 ? 2.032 -3.195 12.635 1.00 90.12 99 SER A C 1
ATOM 770 O O . SER A 1 99 ? 2.913 -4.037 12.787 1.00 90.12 99 SER A O 1
ATOM 772 N N . PHE A 1 100 ? 1.943 -2.408 11.569 1.00 94.38 100 PHE A N 1
ATOM 773 C CA . PHE A 1 100 ? 2.820 -2.444 10.412 1.00 94.38 100 PHE A CA 1
ATOM 774 C C . PHE A 1 100 ? 3.322 -1.027 10.151 1.00 94.38 100 PHE A C 1
ATOM 776 O O . PHE A 1 100 ? 2.531 -0.092 10.327 1.00 94.38 100 PHE A O 1
ATOM 783 N N . PRO A 1 101 ? 4.582 -0.857 9.718 1.00 95.31 101 PRO A N 1
ATOM 784 C CA . PRO A 1 101 ? 5.055 0.438 9.252 1.00 95.31 101 PRO A CA 1
ATOM 785 C C . PRO A 1 101 ? 4.180 0.898 8.087 1.00 95.31 101 PRO A C 1
ATOM 787 O O . PRO A 1 101 ? 3.621 0.083 7.344 1.00 95.31 101 PRO A O 1
ATOM 790 N N . GLY A 1 102 ? 4.039 2.203 7.928 1.00 95.19 102 GLY A N 1
ATOM 791 C CA . GLY A 1 102 ? 3.196 2.719 6.874 1.00 95.19 102 GLY A CA 1
ATOM 792 C C . GLY A 1 102 ? 3.170 4.227 6.804 1.00 95.19 102 GLY A C 1
ATOM 793 O O . GLY A 1 102 ? 3.849 4.928 7.553 1.00 95.19 102 GLY A O 1
ATOM 794 N N . ARG A 1 103 ? 2.365 4.730 5.871 1.00 94.06 103 ARG A N 1
ATOM 795 C CA . ARG A 1 103 ? 2.282 6.160 5.584 1.00 94.06 103 ARG A CA 1
ATOM 796 C C . ARG A 1 103 ? 0.903 6.544 5.082 1.00 94.06 103 ARG A C 1
ATOM 798 O O . ARG A 1 103 ? 0.294 5.804 4.319 1.00 94.06 103 ARG A O 1
ATOM 805 N N . SER A 1 104 ? 0.434 7.730 5.462 1.00 95.00 104 SER A N 1
ATOM 806 C CA . SER A 1 104 ? -0.826 8.291 4.953 1.00 95.00 104 SER A CA 1
ATOM 807 C C . SER A 1 104 ? -0.644 9.488 4.014 1.00 95.00 104 SER A C 1
ATOM 809 O O . SER A 1 104 ? -1.588 9.911 3.348 1.00 95.00 104 SER A O 1
ATOM 811 N N . SER A 1 105 ? 0.562 10.059 3.954 1.00 95.25 105 SER A N 1
ATOM 812 C CA . SER A 1 105 ? 0.881 11.229 3.129 1.00 95.25 105 SER A CA 1
ATOM 813 C C . SER A 1 105 ? 1.170 10.910 1.660 1.00 95.25 105 SER A C 1
ATOM 815 O O . SER A 1 105 ? 1.226 11.848 0.871 1.00 95.25 105 SER A O 1
ATOM 817 N N . SER A 1 106 ? 1.327 9.636 1.288 1.00 97.12 106 SER A N 1
ATOM 818 C CA . SER A 1 106 ? 1.517 9.221 -0.107 1.00 97.12 106 SER A CA 1
ATOM 819 C C . SER A 1 106 ? 0.277 9.477 -0.952 1.00 97.12 106 SER A C 1
ATOM 821 O O . SER A 1 106 ? -0.851 9.475 -0.454 1.00 97.12 106 SER A O 1
ATOM 823 N N . THR A 1 107 ? 0.487 9.668 -2.246 1.00 97.94 107 THR A N 1
ATOM 824 C CA . THR A 1 107 ? -0.582 9.709 -3.243 1.00 97.94 107 THR A CA 1
ATOM 825 C C . THR A 1 107 ? -1.130 8.316 -3.537 1.00 97.94 107 THR A C 1
ATOM 827 O O . THR A 1 107 ? -0.469 7.301 -3.299 1.00 97.94 107 THR A O 1
ATOM 830 N N . TRP A 1 108 ? -2.345 8.252 -4.085 1.00 97.88 108 TRP A N 1
ATOM 831 C CA . TRP A 1 108 ? -2.919 6.985 -4.547 1.00 97.88 108 TRP A CA 1
ATOM 832 C C . TRP A 1 108 ? -2.059 6.333 -5.634 1.00 97.88 108 TRP A C 1
ATOM 834 O O . TRP A 1 108 ? -1.871 5.117 -5.624 1.00 97.88 108 TRP A O 1
ATOM 844 N N . LEU A 1 109 ? -1.503 7.133 -6.547 1.00 97.56 109 LEU A N 1
ATOM 845 C CA . LEU A 1 109 ? -0.643 6.652 -7.625 1.00 97.56 109 LEU A CA 1
ATOM 846 C C . LEU A 1 109 ? 0.637 5.998 -7.099 1.00 97.56 109 LEU A C 1
ATOM 848 O O . LEU A 1 109 ? 1.005 4.924 -7.569 1.00 97.56 109 LEU A O 1
ATOM 852 N N . GLU A 1 110 ? 1.286 6.609 -6.106 1.00 97.31 110 GLU A N 1
ATOM 853 C CA . GLU A 1 110 ? 2.476 6.046 -5.457 1.00 97.31 110 GLU A CA 1
ATOM 854 C C . GLU A 1 110 ? 2.163 4.725 -4.755 1.00 97.31 110 GLU A C 1
ATOM 856 O O . GLU A 1 110 ? 2.889 3.748 -4.937 1.00 97.31 110 GLU A O 1
ATOM 861 N N . ALA A 1 111 ? 1.057 4.662 -4.008 1.00 97.81 111 ALA A N 1
ATOM 862 C CA . ALA A 1 111 ? 0.645 3.444 -3.318 1.00 97.81 111 ALA A CA 1
ATOM 863 C C . ALA A 1 111 ? 0.367 2.294 -4.302 1.00 97.81 111 ALA A C 1
ATOM 865 O O . ALA A 1 111 ? 0.848 1.178 -4.100 1.00 97.81 111 ALA A O 1
ATOM 866 N N . MET A 1 112 ? -0.347 2.570 -5.401 1.00 97.06 112 MET A N 1
ATOM 867 C CA . MET A 1 112 ? -0.585 1.591 -6.468 1.00 97.06 112 MET A CA 1
ATOM 868 C C . MET A 1 112 ? 0.726 1.148 -7.129 1.00 97.06 112 MET A C 1
ATOM 870 O O . MET A 1 112 ? 0.955 -0.048 -7.291 1.00 97.06 112 MET A O 1
ATOM 874 N N . ARG A 1 113 ? 1.620 2.094 -7.451 1.00 96.38 113 ARG A N 1
ATOM 875 C CA . ARG A 1 113 ? 2.923 1.816 -8.071 1.00 96.38 113 ARG A CA 1
ATOM 876 C C . ARG A 1 113 ? 3.826 0.953 -7.189 1.00 96.38 113 ARG A C 1
ATOM 878 O O . ARG A 1 113 ? 4.526 0.087 -7.719 1.00 96.38 113 ARG A O 1
ATOM 885 N N . ALA A 1 114 ? 3.843 1.209 -5.883 1.00 97.19 114 ALA A N 1
ATOM 886 C CA . ALA A 1 114 ? 4.621 0.448 -4.912 1.00 97.19 114 ALA A CA 1
ATOM 887 C C . ALA A 1 114 ? 4.052 -0.962 -4.715 1.00 97.19 114 ALA A C 1
ATOM 889 O O . ALA A 1 114 ? 4.794 -1.941 -4.722 1.00 97.19 114 ALA A O 1
ATOM 890 N N . SER A 1 115 ? 2.727 -1.072 -4.592 1.00 97.19 115 SER A N 1
ATOM 891 C CA . SER A 1 115 ? 2.031 -2.345 -4.387 1.00 97.19 115 SER A CA 1
ATOM 892 C C . SER A 1 115 ? 2.141 -3.290 -5.583 1.00 97.19 115 SER A C 1
ATOM 894 O O . SER A 1 115 ? 2.186 -4.493 -5.376 1.00 97.19 115 SER A O 1
ATOM 896 N N . SER A 1 116 ? 2.259 -2.762 -6.807 1.00 95.56 116 SER A N 1
ATOM 897 C CA . SER A 1 116 ? 2.408 -3.548 -8.041 1.00 95.56 116 SER A CA 1
ATOM 898 C C . SER A 1 116 ? 3.861 -3.720 -8.507 1.00 95.56 116 SER A C 1
ATOM 900 O O . SER A 1 116 ? 4.103 -4.099 -9.656 1.00 95.56 116 SER A O 1
ATOM 902 N N . ALA A 1 117 ? 4.850 -3.342 -7.690 1.00 95.38 117 ALA A N 1
ATOM 903 C CA . ALA A 1 117 ? 6.269 -3.370 -8.047 1.00 95.38 117 ALA A CA 1
ATOM 904 C C . ALA A 1 117 ? 6.847 -4.797 -7.964 1.00 95.38 117 ALA A C 1
ATOM 906 O O . ALA A 1 117 ? 7.728 -5.076 -7.145 1.00 95.38 117 ALA A O 1
ATOM 907 N N . ALA A 1 118 ? 6.291 -5.722 -8.754 1.00 92.50 118 ALA A N 1
ATOM 908 C CA . ALA A 1 118 ? 6.633 -7.139 -8.693 1.00 92.50 118 ALA A CA 1
ATOM 909 C C . ALA A 1 118 ? 8.100 -7.355 -9.082 1.00 92.50 118 ALA A C 1
ATOM 911 O O . ALA A 1 118 ? 8.510 -6.878 -10.149 1.00 92.50 118 ALA A O 1
ATOM 912 N N . PRO A 1 119 ? 8.886 -8.096 -8.271 1.00 89.25 119 PRO A N 1
ATOM 913 C CA . PRO A 1 119 ? 10.255 -8.449 -8.621 1.00 89.25 119 PRO A CA 1
ATOM 914 C C . PRO A 1 119 ? 10.310 -9.059 -10.014 1.00 89.25 119 PRO A C 1
ATOM 916 O O . PRO A 1 119 ? 9.363 -9.721 -10.440 1.00 89.25 119 PRO A O 1
ATOM 919 N N . TYR A 1 120 ? 11.419 -8.838 -10.718 1.00 85.94 120 TYR A N 1
ATOM 920 C CA . TYR A 1 120 ? 11.619 -9.210 -12.122 1.00 85.94 120 TYR A CA 1
ATOM 921 C C . TYR A 1 120 ? 10.737 -8.449 -13.127 1.00 85.94 120 TYR A C 1
ATOM 923 O O . TYR A 1 120 ? 11.196 -8.170 -14.232 1.00 85.94 120 TYR A O 1
ATOM 931 N N . PHE A 1 121 ? 9.506 -8.074 -12.785 1.00 87.56 121 PHE A N 1
ATOM 932 C CA . PHE A 1 121 ? 8.605 -7.372 -13.697 1.00 87.56 121 PHE A CA 1
ATOM 933 C C . PHE A 1 121 ? 8.822 -5.867 -13.696 1.00 87.56 121 PHE A C 1
ATOM 935 O O . PHE A 1 121 ? 8.984 -5.296 -14.770 1.00 87.56 121 PHE A O 1
ATOM 942 N N . PHE A 1 122 ? 8.864 -5.242 -12.525 1.00 90.25 122 PHE A N 1
ATOM 943 C CA . PHE A 1 122 ? 9.017 -3.801 -12.374 1.00 90.25 122 PHE A CA 1
ATOM 944 C C . PHE A 1 122 ? 10.167 -3.469 -11.429 1.00 90.25 122 PHE A C 1
ATOM 946 O O . PHE A 1 122 ? 10.466 -4.219 -10.501 1.00 90.25 122 PHE A O 1
ATOM 953 N N . ASP A 1 123 ? 10.777 -2.305 -11.654 1.00 90.75 123 ASP A N 1
ATOM 954 C CA . ASP A 1 123 ? 11.751 -1.730 -10.728 1.00 90.75 123 ASP A CA 1
ATOM 955 C C . ASP A 1 123 ? 11.095 -1.482 -9.354 1.00 90.75 123 ASP A C 1
ATOM 957 O O . ASP A 1 123 ? 9.883 -1.227 -9.268 1.00 90.75 123 ASP A O 1
ATOM 961 N N . GLU A 1 124 ? 11.885 -1.536 -8.279 1.00 92.44 124 GLU A N 1
ATOM 962 C CA . GLU A 1 124 ? 11.410 -1.189 -6.935 1.00 92.44 124 GLU A CA 1
ATOM 963 C C . GLU A 1 124 ? 10.932 0.271 -6.874 1.00 92.44 124 GLU A C 1
ATOM 965 O O . GLU A 1 124 ? 11.407 1.142 -7.608 1.00 92.44 124 GLU A O 1
ATOM 970 N N . PHE A 1 125 ? 9.963 0.547 -6.006 1.00 95.94 125 PHE A N 1
ATOM 971 C CA . PHE A 1 125 ? 9.513 1.905 -5.731 1.00 95.94 125 PHE A C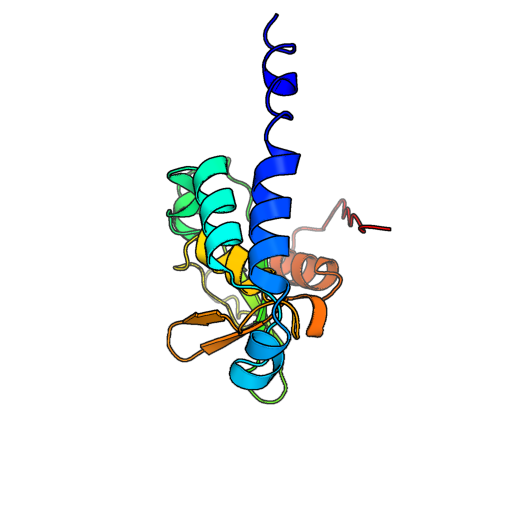A 1
ATOM 972 C C . PHE A 1 125 ? 10.332 2.487 -4.578 1.00 95.94 125 PHE A C 1
ATOM 974 O O . PHE A 1 125 ? 10.465 1.859 -3.530 1.00 95.94 125 PHE A O 1
ATOM 981 N N . VAL A 1 126 ? 10.878 3.689 -4.759 1.00 95.44 126 VAL A N 1
ATOM 982 C CA . VAL A 1 126 ? 11.739 4.342 -3.765 1.00 95.44 126 VAL A CA 1
ATOM 983 C C . VAL A 1 126 ? 11.129 5.680 -3.369 1.00 95.44 126 VAL A C 1
ATOM 985 O O . VAL A 1 126 ? 10.915 6.531 -4.230 1.00 95.44 126 VAL A O 1
ATOM 988 N N . ALA A 1 127 ? 10.869 5.873 -2.075 1.00 92.50 127 ALA A N 1
ATOM 989 C CA . ALA A 1 127 ? 10.332 7.123 -1.536 1.00 92.50 127 ALA A CA 1
ATOM 990 C C . ALA A 1 127 ? 10.761 7.335 -0.077 1.00 92.50 127 ALA A C 1
ATOM 992 O O . ALA A 1 127 ? 10.687 6.417 0.733 1.00 92.50 127 ALA A O 1
ATOM 993 N N . ASP A 1 128 ? 11.187 8.554 0.268 1.00 88.56 128 ASP A N 1
ATOM 994 C CA . ASP A 1 128 ? 11.651 8.957 1.611 1.00 88.56 128 ASP A CA 1
ATOM 995 C C . ASP A 1 128 ? 12.665 7.994 2.257 1.00 88.56 128 ASP A C 1
ATOM 997 O O . ASP A 1 128 ? 12.610 7.695 3.447 1.00 88.56 128 ASP A O 1
ATOM 1001 N N . GLY A 1 129 ? 13.607 7.488 1.457 1.00 89.62 129 GLY A N 1
ATOM 1002 C CA . GLY A 1 129 ? 14.651 6.563 1.916 1.00 89.62 129 GLY A CA 1
ATOM 1003 C C . GLY A 1 129 ? 14.192 5.110 2.084 1.00 89.62 129 GLY A C 1
ATOM 1004 O O . GLY A 1 129 ? 15.020 4.237 2.348 1.00 89.62 129 GLY A O 1
ATOM 1005 N N . GLU A 1 130 ? 12.908 4.827 1.877 1.00 94.69 130 GLU A N 1
ATOM 1006 C CA . GLU A 1 130 ? 12.352 3.479 1.880 1.00 94.69 130 GLU A CA 1
ATOM 1007 C C . GLU A 1 130 ? 12.401 2.884 0.474 1.00 94.69 130 GLU A C 1
ATOM 1009 O O . GLU A 1 130 ? 12.190 3.577 -0.526 1.00 94.69 130 GLU A O 1
ATOM 1014 N N . ARG A 1 131 ? 12.668 1.578 0.400 1.00 96.62 131 ARG A N 1
ATOM 1015 C CA . ARG A 1 131 ? 12.551 0.799 -0.834 1.00 96.62 131 ARG A CA 1
ATOM 1016 C C . ARG A 1 131 ? 11.432 -0.209 -0.670 1.00 96.62 131 ARG A C 1
ATOM 1018 O O . ARG A 1 131 ? 11.429 -0.991 0.284 1.00 96.62 131 ARG A O 1
ATOM 1025 N N . LEU A 1 132 ? 10.485 -0.149 -1.592 1.00 97.69 132 LEU A N 1
ATOM 1026 C CA . LEU A 1 132 ? 9.214 -0.845 -1.555 1.00 97.69 132 LEU A CA 1
ATOM 1027 C C . LEU A 1 132 ? 9.050 -1.705 -2.809 1.00 97.69 132 LEU A C 1
ATOM 1029 O O . LEU A 1 132 ? 9.361 -1.282 -3.923 1.00 97.69 132 LEU A O 1
ATOM 1033 N N . GLN A 1 133 ? 8.548 -2.920 -2.627 1.00 97.12 133 GLN A N 1
ATOM 1034 C CA . GLN A 1 133 ? 8.206 -3.835 -3.715 1.00 97.12 133 GLN A CA 1
ATOM 1035 C C . GLN A 1 133 ? 6.788 -4.381 -3.555 1.00 97.12 133 GLN A C 1
ATOM 1037 O O . GLN A 1 133 ? 6.090 -4.063 -2.592 1.00 97.12 133 GLN A O 1
ATOM 1042 N N . ASP A 1 134 ? 6.359 -5.207 -4.499 1.00 97.62 134 ASP A N 1
ATOM 1043 C CA . ASP A 1 134 ? 5.020 -5.783 -4.508 1.00 97.62 134 ASP A CA 1
ATOM 1044 C C . ASP A 1 134 ? 4.613 -6.406 -3.168 1.00 97.62 134 ASP A C 1
ATOM 1046 O O . ASP A 1 134 ? 5.407 -7.055 -2.471 1.00 97.62 134 ASP A O 1
ATOM 1050 N N . GLY A 1 135 ? 3.352 -6.183 -2.798 1.00 96.25 135 GLY A N 1
ATOM 1051 C CA . GLY A 1 135 ? 2.769 -6.731 -1.580 1.00 96.25 135 GLY A CA 1
ATOM 1052 C C . GLY A 1 135 ? 2.807 -8.259 -1.551 1.00 96.25 135 GLY A C 1
ATOM 1053 O O . GLY A 1 135 ? 2.974 -8.832 -0.478 1.00 96.25 135 GLY A O 1
ATOM 1054 N N . ALA A 1 136 ? 2.760 -8.920 -2.708 1.00 94.88 136 ALA A N 1
ATOM 1055 C CA . ALA A 1 136 ? 2.751 -10.370 -2.846 1.00 94.88 136 ALA A CA 1
ATOM 1056 C C . ALA A 1 136 ? 4.008 -11.071 -2.312 1.00 94.88 136 ALA A C 1
ATOM 1058 O O . ALA A 1 136 ? 3.944 -12.258 -1.997 1.00 94.88 136 ALA A O 1
ATOM 1059 N N . ILE A 1 137 ? 5.128 -10.353 -2.148 1.00 94.88 137 ILE A N 1
ATOM 1060 C CA . ILE A 1 137 ? 6.373 -10.927 -1.609 1.00 94.88 137 ILE A CA 1
ATOM 1061 C C . ILE A 1 137 ? 6.178 -11.424 -0.171 1.00 94.88 137 ILE A C 1
ATOM 1063 O O . ILE A 1 137 ? 6.680 -12.489 0.182 1.00 94.88 137 ILE A O 1
ATOM 1067 N N . VAL A 1 138 ? 5.461 -10.661 0.662 1.00 94.62 138 VAL A N 1
ATOM 1068 C CA . VAL A 1 138 ? 5.231 -10.996 2.082 1.00 94.62 138 VAL A CA 1
ATOM 1069 C C . VAL A 1 138 ? 3.747 -11.196 2.396 1.00 94.62 138 VAL A C 1
ATOM 1071 O O . VAL A 1 138 ? 3.399 -11.991 3.264 1.00 94.62 138 VAL A O 1
ATOM 1074 N N . THR A 1 139 ? 2.863 -10.504 1.679 1.00 92.00 139 THR A N 1
ATOM 1075 C CA . THR A 1 139 ? 1.420 -10.440 1.936 1.00 92.00 139 THR A CA 1
ATOM 1076 C C . THR A 1 139 ? 0.622 -10.604 0.636 1.00 92.00 139 THR A C 1
ATOM 1078 O O . THR A 1 139 ? -0.089 -9.699 0.206 1.00 92.00 139 THR A O 1
ATOM 1081 N N . ASN A 1 140 ? 0.694 -11.783 0.010 1.00 92.50 140 ASN A N 1
ATOM 1082 C CA . ASN A 1 140 ? -0.105 -12.088 -1.191 1.00 92.50 140 ASN A CA 1
ATOM 1083 C C . ASN A 1 140 ? -1.622 -12.165 -0.919 1.00 92.50 140 ASN A C 1
ATOM 1085 O O . ASN A 1 140 ? -2.433 -12.103 -1.835 1.00 92.50 140 ASN A O 1
ATOM 1089 N N . ASN A 1 141 ? -2.019 -12.262 0.354 1.00 95.25 141 ASN A N 1
ATOM 1090 C CA . ASN A 1 141 ? -3.393 -12.048 0.791 1.00 95.25 141 ASN A CA 1
ATOM 1091 C C . ASN A 1 141 ? -3.422 -10.996 1.917 1.00 95.25 141 ASN A C 1
ATOM 1093 O O . ASN A 1 141 ? -3.063 -11.317 3.055 1.00 95.25 141 ASN A O 1
ATOM 1097 N N . PRO A 1 142 ? -3.868 -9.754 1.646 1.00 96.50 142 PRO A N 1
ATOM 1098 C CA . PRO A 1 142 ? -3.887 -8.682 2.637 1.00 96.50 142 PRO A CA 1
ATOM 1099 C C . PRO A 1 142 ? -5.014 -8.808 3.670 1.00 96.50 142 PRO A C 1
ATOM 1101 O O . PRO A 1 142 ? -5.123 -7.936 4.527 1.00 96.50 142 PRO A O 1
ATOM 1104 N N . ALA A 1 143 ? -5.831 -9.871 3.655 1.00 97.12 143 ALA A N 1
ATOM 1105 C CA . ALA A 1 143 ? -6.939 -10.038 4.600 1.00 97.12 143 ALA A CA 1
ATOM 1106 C C . ALA A 1 143 ? -6.484 -9.974 6.068 1.00 97.12 143 ALA A C 1
ATOM 1108 O O . ALA A 1 143 ? -7.113 -9.298 6.876 1.00 97.12 143 ALA A O 1
ATOM 1109 N N . VAL A 1 144 ? -5.356 -10.603 6.416 1.00 94.75 144 VAL A N 1
ATOM 1110 C CA . VAL A 1 144 ? -4.814 -10.535 7.786 1.00 94.75 144 VAL A CA 1
ATOM 1111 C C . VAL A 1 144 ? -4.413 -9.103 8.151 1.00 94.75 144 VAL A C 1
ATOM 1113 O O . VAL A 1 144 ? -4.727 -8.640 9.246 1.00 94.75 144 VAL A O 1
ATOM 1116 N N . VAL A 1 145 ? -3.778 -8.373 7.228 1.00 96.88 145 VAL A N 1
ATOM 1117 C CA . VAL A 1 145 ? -3.443 -6.954 7.434 1.00 96.88 145 VAL A CA 1
ATOM 1118 C C . VAL A 1 145 ? -4.717 -6.132 7.631 1.00 96.88 145 VAL A C 1
ATOM 1120 O O . VAL A 1 145 ? -4.787 -5.347 8.573 1.00 96.88 145 VAL A O 1
ATOM 1123 N N . ALA A 1 146 ? -5.750 -6.365 6.818 1.00 96.56 146 ALA A N 1
ATOM 1124 C CA . ALA A 1 146 ? -7.035 -5.681 6.926 1.00 96.56 146 ALA A CA 1
ATOM 1125 C C . ALA A 1 146 ? -7.716 -5.926 8.283 1.00 96.56 146 ALA A C 1
ATOM 1127 O O . ALA A 1 146 ? -8.196 -4.976 8.898 1.00 96.56 146 ALA A O 1
ATOM 1128 N N . VAL A 1 147 ? -7.701 -7.162 8.798 1.00 95.94 147 VAL A N 1
ATOM 1129 C CA . VAL A 1 147 ? -8.233 -7.480 10.137 1.00 95.94 147 VAL A CA 1
ATOM 1130 C C . VAL A 1 147 ? -7.469 -6.728 11.225 1.00 95.94 147 VAL A C 1
ATOM 1132 O O . VAL A 1 147 ? -8.084 -6.103 12.091 1.00 95.94 147 VAL A O 1
ATOM 1135 N N . HIS A 1 148 ? -6.135 -6.743 11.171 1.00 95.31 148 HIS A N 1
ATOM 1136 C CA . HIS A 1 148 ? -5.297 -6.030 12.137 1.00 95.31 148 HIS A CA 1
ATOM 1137 C C . HIS A 1 148 ? -5.528 -4.513 12.110 1.00 95.31 148 HIS A C 1
ATOM 1139 O O . HIS A 1 148 ? -5.568 -3.880 13.167 1.00 95.31 148 HIS A O 1
ATOM 1145 N N . GLU A 1 149 ? -5.688 -3.924 10.926 1.00 96.44 149 GLU A N 1
ATOM 1146 C CA . GLU A 1 149 ? -5.974 -2.498 10.772 1.00 96.44 149 GLU A CA 1
ATOM 1147 C C . GLU A 1 149 ? -7.393 -2.152 11.257 1.00 96.44 149 GLU A C 1
ATOM 1149 O O . GLU A 1 149 ? -7.564 -1.185 12.000 1.00 96.44 149 GLU A O 1
ATOM 1154 N N . ALA A 1 150 ? -8.401 -2.972 10.941 1.00 95.56 150 ALA A N 1
ATOM 1155 C CA . ALA A 1 150 ? -9.783 -2.765 11.380 1.00 95.56 150 ALA A CA 1
ATOM 1156 C C . ALA A 1 150 ? -9.923 -2.802 12.911 1.00 95.56 150 ALA A C 1
ATOM 1158 O O . ALA A 1 150 ? -10.549 -1.917 13.495 1.00 95.56 150 ALA A O 1
ATOM 1159 N N . GLN A 1 151 ? -9.279 -3.765 13.580 1.00 94.38 151 GLN A N 1
ATOM 1160 C CA . GLN A 1 151 ? -9.267 -3.854 15.047 1.00 94.38 151 GLN A CA 1
ATOM 1161 C C . GLN A 1 151 ? -8.661 -2.611 15.716 1.00 94.38 151 GLN A C 1
ATOM 1163 O O . GLN A 1 151 ? -9.000 -2.292 16.855 1.00 94.38 151 GLN A O 1
ATOM 1168 N N . ARG A 1 152 ? -7.754 -1.911 15.024 1.00 94.56 152 ARG A N 1
ATOM 1169 C CA . ARG A 1 152 ? -7.109 -0.690 15.525 1.00 94.56 152 ARG A CA 1
ATOM 1170 C C . ARG A 1 152 ? -7.907 0.567 15.222 1.00 94.56 152 ARG A C 1
ATOM 1172 O O . ARG A 1 152 ? -7.916 1.482 16.039 1.00 94.56 152 ARG A O 1
ATOM 1179 N N . LEU A 1 153 ? -8.558 0.609 14.063 1.00 94.38 153 LEU A N 1
ATOM 1180 C CA . LEU A 1 153 ? -9.466 1.687 13.682 1.00 94.38 153 LEU A CA 1
ATOM 1181 C C . LEU A 1 153 ? -10.714 1.721 14.564 1.00 94.38 153 LEU A C 1
ATOM 1183 O O . LEU A 1 153 ? -11.158 2.802 14.947 1.00 94.38 153 LEU A O 1
ATOM 1187 N N . TRP A 1 154 ? -11.246 0.550 14.920 1.00 94.75 154 TRP A N 1
ATOM 1188 C CA . TRP A 1 154 ? -12.449 0.418 15.741 1.00 94.75 154 TRP A CA 1
ATOM 1189 C C . TRP A 1 154 ? -12.222 -0.523 16.932 1.00 94.75 154 TRP A C 1
ATOM 1191 O O . TRP A 1 154 ? -12.733 -1.647 16.944 1.00 94.75 154 TRP A O 1
ATOM 1201 N N . PRO A 1 155 ? -11.473 -0.080 17.960 1.00 93.06 155 PRO A N 1
ATOM 1202 C CA . PRO A 1 155 ? -11.201 -0.898 19.134 1.00 93.06 155 PRO A CA 1
ATOM 1203 C C . PRO A 1 155 ? -12.492 -1.365 19.815 1.00 93.06 155 PRO A C 1
ATOM 1205 O O . PRO A 1 155 ? -13.398 -0.572 20.069 1.00 93.06 155 PRO A O 1
ATOM 1208 N N . GLY A 1 156 ? -12.578 -2.664 20.109 1.00 92.50 156 GLY A N 1
ATOM 1209 C CA . GLY A 1 156 ? -13.733 -3.268 20.782 1.00 92.50 156 GLY A CA 1
ATOM 1210 C C . GLY A 1 156 ? -14.971 -3.473 19.902 1.00 92.50 156 GLY A C 1
ATOM 1211 O O . GLY A 1 156 ? -15.943 -4.061 20.373 1.00 92.50 156 GLY A O 1
ATOM 1212 N N . ARG A 1 157 ? -14.953 -3.049 18.631 1.00 95.81 157 ARG A N 1
ATOM 1213 C CA . ARG A 1 157 ? -16.042 -3.337 17.694 1.00 95.81 157 ARG A CA 1
ATOM 1214 C C . ARG A 1 157 ? -15.853 -4.736 17.088 1.00 95.81 157 ARG A C 1
ATOM 1216 O O . ARG A 1 157 ? -14.821 -4.973 16.458 1.00 95.81 157 ARG A O 1
ATOM 1223 N N . PRO A 1 158 ? -16.818 -5.664 17.239 1.00 94.75 158 PRO A N 1
ATOM 1224 C CA . PRO A 1 158 ? -16.728 -6.970 16.597 1.00 94.75 158 PRO A CA 1
ATOM 1225 C C . PRO A 1 158 ? -16.806 -6.829 15.071 1.00 94.75 158 PRO A C 1
ATOM 1227 O O . PRO A 1 158 ? -17.574 -6.022 14.548 1.00 94.75 158 PRO A O 1
ATOM 1230 N N . MET A 1 159 ? -16.004 -7.623 14.358 1.00 95.00 159 MET A N 1
ATOM 1231 C CA . MET A 1 159 ? -16.074 -7.721 12.901 1.00 95.00 159 MET A CA 1
ATOM 1232 C C . MET A 1 159 ? -17.191 -8.693 12.518 1.00 95.00 159 MET A C 1
ATOM 1234 O O . MET A 1 159 ? -17.110 -9.879 12.827 1.00 95.00 159 MET A O 1
ATOM 1238 N N . GLU A 1 160 ? -18.226 -8.183 11.857 1.00 96.81 160 GLU A N 1
ATOM 1239 C CA . GLU A 1 160 ? -19.428 -8.955 11.511 1.00 96.81 160 GLU A CA 1
ATOM 1240 C C . GLU A 1 160 ? -19.238 -9.800 10.242 1.00 96.81 160 GLU A C 1
ATOM 1242 O O . GLU A 1 160 ? -19.738 -10.919 10.155 1.00 96.81 160 GLU A O 1
ATOM 1247 N N . LEU A 1 161 ? -18.493 -9.279 9.263 1.00 96.69 161 LEU A N 1
ATOM 1248 C CA . LEU A 1 161 ? -18.246 -9.928 7.979 1.00 96.69 161 LEU A CA 1
ATOM 1249 C C . LEU A 1 161 ? -16.856 -9.560 7.456 1.00 96.69 161 LEU A C 1
ATOM 1251 O O . LEU A 1 161 ? -16.461 -8.395 7.486 1.00 96.69 161 LEU A O 1
ATOM 1255 N N . MET A 1 162 ? -16.147 -10.551 6.916 1.00 96.56 162 MET A N 1
ATOM 1256 C CA . MET A 1 162 ? -14.935 -10.349 6.128 1.00 96.56 162 MET A CA 1
ATOM 1257 C C . MET A 1 162 ? -15.113 -11.002 4.762 1.00 96.56 162 MET A C 1
ATOM 1259 O O . MET A 1 162 ? -15.471 -12.175 4.676 1.00 96.56 162 MET A O 1
ATOM 1263 N N . VAL A 1 163 ? -14.822 -10.248 3.704 1.00 97.81 163 VAL A N 1
ATOM 1264 C CA . VAL A 1 163 ? -14.806 -10.754 2.330 1.0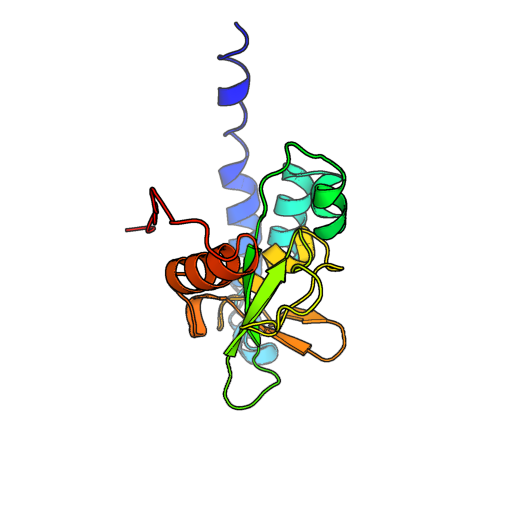0 97.81 163 VAL A CA 1
ATOM 1265 C C . VAL A 1 163 ? -13.380 -10.660 1.801 1.00 97.81 163 VAL A C 1
ATOM 1267 O O . VAL A 1 163 ? -12.784 -9.587 1.802 1.00 97.81 163 VAL A O 1
ATOM 1270 N N . SER A 1 164 ? -12.826 -11.792 1.367 1.00 97.50 164 SER A N 1
ATOM 1271 C CA . SER A 1 164 ? -11.512 -11.886 0.726 1.00 97.50 164 SER A CA 1
ATOM 1272 C C . SER A 1 164 ? -11.708 -12.449 -0.677 1.00 97.50 164 SER A C 1
ATOM 1274 O O . SER A 1 164 ? -12.257 -13.539 -0.833 1.00 97.50 164 SER A O 1
ATOM 1276 N N . VAL A 1 165 ? -11.311 -11.679 -1.691 1.00 97.25 165 VAL A N 1
ATOM 1277 C CA . VAL A 1 165 ? -11.478 -12.033 -3.105 1.00 97.25 165 VAL A CA 1
ATOM 1278 C C . VAL A 1 165 ? -10.106 -12.349 -3.688 1.00 97.25 165 VAL A C 1
ATOM 1280 O O . VAL A 1 165 ? -9.237 -11.481 -3.729 1.00 97.25 165 VAL A O 1
ATOM 1283 N N . GLY A 1 166 ? -9.909 -13.600 -4.104 1.00 94.44 166 GLY A N 1
ATOM 1284 C CA . GLY A 1 166 ? -8.699 -14.052 -4.792 1.00 94.44 166 GLY A CA 1
ATOM 1285 C C . GLY A 1 166 ? -8.810 -13.906 -6.310 1.00 94.44 166 GLY A C 1
ATOM 1286 O O . GLY A 1 166 ? -9.904 -13.766 -6.853 1.00 94.44 166 GLY A O 1
ATOM 1287 N N . THR A 1 167 ? -7.674 -13.979 -7.000 1.00 93.12 167 THR A N 1
ATOM 1288 C CA . THR A 1 167 ? -7.596 -13.882 -8.468 1.00 93.12 167 THR A CA 1
ATOM 1289 C C . THR A 1 167 ? -7.609 -15.238 -9.188 1.00 93.12 167 THR A C 1
ATOM 1291 O O . THR A 1 167 ? -7.332 -15.269 -10.386 1.00 93.12 167 THR A O 1
ATOM 1294 N N . GLY A 1 168 ? -7.957 -16.329 -8.487 1.00 79.25 168 GLY A N 1
ATOM 1295 C CA . GLY A 1 168 ? -8.003 -17.697 -9.029 1.00 79.25 168 GLY A CA 1
ATOM 1296 C C . GLY A 1 168 ? -6.754 -18.515 -8.745 1.00 79.25 168 GLY A C 1
ATOM 1297 O O . GLY A 1 168 ? -5.643 -17.986 -8.963 1.00 79.25 168 GLY A O 1
#